Protein AF-A0A961CXP4-F1 (afdb_monomer)

Radius of gyration: 17.44 Å; Cα contacts (8 Å, |Δi|>4): 7; chains: 1; bounding box: 44×13×36 Å

Structure (mmCIF, N/CA/C/O backbone):
data_AF-A0A961CXP4-F1
#
_entry.id   AF-A0A961CXP4-F1
#
loop_
_atom_site.group_PDB
_atom_site.id
_atom_site.type_symbol
_atom_site.label_atom_id
_atom_site.label_alt_id
_atom_site.label_comp_id
_atom_site.label_asym_id
_atom_site.label_entity_id
_atom_site.label_seq_id
_atom_site.pdbx_PDB_ins_code
_atom_site.Cartn_x
_atom_site.Cartn_y
_atom_site.Cartn_z
_atom_site.occupancy
_atom_site.B_iso_or_equiv
_atom_site.auth_seq_id
_atom_site.auth_comp_id
_atom_site.auth_asym_id
_atom_site.auth_atom_id
_atom_site.pdbx_PDB_model_num
ATOM 1 N N . SER A 1 1 ? 2.422 -7.523 -1.678 1.00 58.72 1 SER A N 1
ATOM 2 C CA . SER A 1 1 ? 1.314 -6.544 -1.653 1.00 58.72 1 SER A CA 1
ATOM 3 C C . SER A 1 1 ? 0.698 -6.374 -0.269 1.00 58.72 1 SER A C 1
ATOM 5 O O . SER A 1 1 ? 0.098 -5.336 -0.041 1.00 58.72 1 SER A O 1
ATOM 7 N N . ASP A 1 2 ? 0.842 -7.343 0.644 1.00 74.75 2 ASP A N 1
ATOM 8 C CA . ASP A 1 2 ? 0.151 -7.323 1.945 1.00 74.75 2 ASP A CA 1
ATOM 9 C C . ASP A 1 2 ? 0.921 -6.586 3.060 1.00 74.75 2 ASP A C 1
ATOM 11 O O . ASP A 1 2 ? 0.327 -6.017 3.963 1.00 74.75 2 ASP A O 1
ATOM 15 N N . GLU A 1 3 ? 2.252 -6.504 2.978 1.00 85.81 3 GLU A N 1
ATOM 16 C CA . GLU A 1 3 ? 3.074 -5.942 4.064 1.00 85.81 3 GLU A CA 1
ATOM 17 C C . GLU A 1 3 ? 2.725 -4.493 4.425 1.00 85.81 3 GLU A C 1
ATOM 19 O O . GLU A 1 3 ? 2.672 -4.155 5.604 1.00 85.81 3 GLU A O 1
ATOM 24 N N . VAL A 1 4 ? 2.420 -3.657 3.428 1.00 88.94 4 VAL A N 1
ATOM 25 C CA . VAL A 1 4 ? 2.014 -2.258 3.644 1.00 88.94 4 VAL A CA 1
ATOM 26 C C . VAL A 1 4 ? 0.651 -2.176 4.333 1.00 88.94 4 VAL A C 1
ATOM 28 O O . VAL A 1 4 ? 0.453 -1.355 5.224 1.00 88.94 4 VAL A O 1
ATOM 31 N N . VAL A 1 5 ? -0.292 -3.042 3.951 1.00 90.50 5 VAL A N 1
ATOM 32 C CA . VAL A 1 5 ? -1.616 -3.101 4.587 1.00 90.50 5 VAL A CA 1
ATOM 33 C C . VAL A 1 5 ? -1.469 -3.583 6.027 1.00 90.50 5 VAL A C 1
ATOM 35 O O . VAL A 1 5 ? -2.022 -2.968 6.937 1.00 90.50 5 VAL A O 1
ATOM 38 N N . ALA A 1 6 ? -0.670 -4.626 6.248 1.00 91.81 6 ALA A N 1
ATOM 39 C CA . ALA A 1 6 ? -0.374 -5.148 7.574 1.00 91.81 6 ALA A CA 1
ATOM 40 C C . ALA A 1 6 ? 0.301 -4.105 8.479 1.00 91.81 6 ALA A C 1
ATOM 42 O O . ALA A 1 6 ? -0.027 -4.028 9.662 1.00 91.81 6 ALA A O 1
ATOM 43 N N . ASP A 1 7 ? 1.221 -3.299 7.945 1.00 94.19 7 ASP A N 1
ATOM 44 C CA . ASP A 1 7 ? 1.878 -2.224 8.694 1.00 94.19 7 ASP A CA 1
ATOM 45 C C . ASP A 1 7 ? 0.892 -1.118 9.087 1.00 94.19 7 ASP A C 1
ATOM 47 O O . ASP A 1 7 ? 0.801 -0.749 10.258 1.00 94.19 7 ASP A O 1
ATOM 51 N N . CYS A 1 8 ? 0.045 -0.697 8.144 1.00 92.06 8 CYS A N 1
ATOM 52 C CA . CYS A 1 8 ? -1.055 0.227 8.417 1.00 92.06 8 CYS A CA 1
ATOM 53 C C . CYS A 1 8 ? -1.996 -0.301 9.512 1.00 92.06 8 CYS A C 1
ATOM 55 O O . CYS A 1 8 ? -2.354 0.436 10.429 1.00 92.06 8 CYS A O 1
ATOM 57 N N . LEU A 1 9 ? -2.390 -1.578 9.454 1.00 92.94 9 LEU A N 1
ATOM 58 C CA . LEU A 1 9 ? -3.268 -2.179 10.464 1.00 92.94 9 LEU A CA 1
ATOM 59 C C . LEU A 1 9 ? -2.589 -2.271 11.839 1.00 92.94 9 LEU A C 1
ATOM 61 O O . LEU A 1 9 ? -3.243 -2.022 12.853 1.00 92.94 9 LEU A O 1
ATOM 65 N N . ARG A 1 10 ? -1.281 -2.569 11.888 1.00 93.69 10 ARG A N 1
ATOM 66 C CA . ARG A 1 10 ? -0.488 -2.539 13.129 1.00 93.69 10 ARG A CA 1
ATOM 67 C C . ARG A 1 10 ? -0.464 -1.140 13.741 1.00 93.69 10 ARG A C 1
ATOM 69 O O . ARG A 1 10 ? -0.686 -1.013 14.944 1.00 93.69 10 ARG A O 1
ATOM 76 N N . ALA A 1 11 ? -0.268 -0.105 12.925 1.00 95.44 11 ALA A N 1
ATOM 77 C CA . ALA A 1 11 ? -0.318 1.281 13.381 1.00 95.44 11 ALA A CA 1
ATOM 78 C C . ALA A 1 11 ? -1.703 1.640 13.946 1.00 95.44 11 ALA A C 1
ATOM 80 O O . ALA A 1 11 ? -1.795 2.107 15.078 1.00 95.44 11 ALA A O 1
ATOM 81 N N . LEU A 1 12 ? -2.786 1.330 13.223 1.00 93.38 12 LEU A N 1
ATOM 82 C CA . LEU A 1 12 ? -4.159 1.600 13.676 1.00 93.38 12 LEU A CA 1
ATOM 83 C C . LEU A 1 12 ? -4.486 0.923 15.014 1.00 93.38 12 LEU A C 1
ATOM 85 O O . LEU A 1 12 ? -5.090 1.549 15.888 1.00 93.38 12 LEU A O 1
ATOM 89 N N . LYS A 1 13 ? -4.051 -0.331 15.189 1.00 92.56 13 LYS A N 1
ATOM 90 C CA . LYS A 1 13 ? -4.222 -1.085 16.437 1.00 92.56 13 LYS A CA 1
ATOM 91 C C . LYS A 1 13 ? -3.446 -0.467 17.601 1.00 92.56 13 LYS A C 1
ATOM 93 O O . LYS A 1 13 ? -3.926 -0.510 18.730 1.00 92.56 13 LYS A O 1
ATOM 98 N N . ALA A 1 14 ? -2.258 0.075 17.337 1.00 95.19 14 ALA A N 1
ATOM 99 C CA . ALA A 1 14 ? -1.399 0.668 18.356 1.00 95.19 14 ALA A CA 1
ATOM 100 C C . ALA A 1 14 ? -1.852 2.073 18.781 1.00 95.19 14 ALA A C 1
ATOM 102 O O . ALA A 1 14 ? -1.690 2.427 19.947 1.00 95.19 14 ALA A O 1
ATOM 103 N N . THR A 1 15 ? -2.395 2.876 17.859 1.00 95.38 15 THR A N 1
ATOM 104 C CA . THR A 1 15 ? -2.625 4.311 18.104 1.00 95.38 15 THR A CA 1
ATOM 105 C C . THR A 1 15 ? -4.087 4.711 18.241 1.00 95.38 15 THR A C 1
ATOM 107 O O . THR A 1 15 ? -4.351 5.751 18.838 1.00 95.38 15 THR A O 1
ATOM 110 N N . GLN A 1 16 ? -5.030 3.945 17.681 1.00 90.50 16 GLN A N 1
ATOM 111 C CA . GLN A 1 16 ? -6.408 4.414 17.518 1.00 90.50 16 GLN A CA 1
ATOM 112 C C . GLN A 1 16 ? -7.429 3.583 18.297 1.00 90.50 16 GLN A C 1
ATOM 114 O O . GLN A 1 16 ? -8.067 4.102 19.210 1.00 90.50 16 GLN A O 1
ATOM 119 N N . ALA A 1 17 ? -7.624 2.317 17.917 1.00 89.94 17 ALA A N 1
ATOM 120 C CA . ALA A 1 17 ? -8.626 1.430 18.506 1.00 89.94 17 ALA A CA 1
ATOM 121 C C . ALA A 1 17 ? -8.447 -0.013 18.017 1.00 89.94 17 ALA A C 1
ATOM 123 O O . ALA A 1 17 ? -7.722 -0.284 17.057 1.00 89.94 17 ALA A O 1
ATOM 124 N N . ASP A 1 18 ? -9.177 -0.942 18.637 1.00 91.44 18 ASP A N 1
ATOM 125 C CA . ASP A 1 18 ? -9.373 -2.257 18.040 1.00 91.44 18 ASP A CA 1
ATOM 126 C C . ASP A 1 18 ? -10.293 -2.156 16.818 1.00 91.44 18 ASP A C 1
ATOM 128 O O . ASP A 1 18 ? -11.388 -1.597 16.902 1.00 91.44 18 ASP A O 1
ATOM 132 N N . VAL A 1 19 ? -9.849 -2.684 15.679 1.00 89.75 19 VAL A N 1
ATOM 133 C CA . VAL A 1 19 ? -10.556 -2.564 14.400 1.00 89.75 19 VAL A CA 1
ATOM 134 C C . VAL A 1 19 ? -10.726 -3.926 13.752 1.00 89.75 19 VAL A C 1
ATOM 136 O O . VAL A 1 19 ? -9.828 -4.766 13.758 1.00 89.75 19 VAL A O 1
ATOM 139 N N . LYS A 1 20 ? -11.887 -4.139 13.131 1.00 91.50 20 LYS A N 1
ATOM 140 C CA . LYS A 1 20 ? -12.132 -5.332 12.323 1.00 91.50 20 LYS A CA 1
ATOM 141 C C . LYS A 1 20 ? -11.725 -5.066 10.880 1.00 91.50 20 LYS A C 1
ATOM 143 O O . LYS A 1 20 ? -12.318 -4.222 10.211 1.00 91.50 20 LYS A O 1
ATOM 148 N N . PHE A 1 21 ? -10.762 -5.833 10.379 1.00 91.19 21 PHE A N 1
ATOM 149 C CA . PHE A 1 21 ? -10.440 -5.830 8.958 1.00 91.19 21 PHE A CA 1
ATOM 150 C C . PHE A 1 21 ? -11.449 -6.693 8.190 1.00 91.19 21 PHE A C 1
ATOM 152 O O . PHE A 1 21 ? -11.573 -7.889 8.439 1.00 91.19 21 PHE A O 1
ATOM 159 N N . LEU A 1 22 ? -12.193 -6.078 7.269 1.00 92.94 22 LEU A N 1
ATOM 160 C CA . LEU A 1 22 ? -13.227 -6.746 6.463 1.00 92.94 22 LEU A CA 1
ATOM 161 C C . LEU A 1 22 ? -12.714 -7.221 5.093 1.00 92.94 22 LEU A C 1
ATOM 163 O O . LEU A 1 22 ? -13.507 -7.619 4.243 1.00 92.94 22 LEU A O 1
ATOM 167 N N . GLY A 1 23 ? -11.397 -7.187 4.883 1.00 88.62 23 GLY A N 1
ATOM 168 C CA . GLY A 1 23 ? -10.764 -7.494 3.605 1.00 88.62 23 GLY A CA 1
ATOM 169 C C . GLY A 1 23 ? -10.641 -6.277 2.687 1.00 88.62 23 GLY A C 1
ATOM 170 O O . GLY A 1 23 ? -11.300 -5.250 2.861 1.00 88.62 23 GLY A O 1
ATOM 171 N N . SER A 1 24 ? -9.767 -6.398 1.691 1.00 85.94 24 SER A N 1
ATOM 172 C CA . SER A 1 24 ? -9.642 -5.423 0.607 1.00 85.94 24 SER A CA 1
ATOM 173 C C . SER A 1 24 ? -10.616 -5.774 -0.515 1.00 85.94 24 SER A C 1
ATOM 175 O O . SER A 1 24 ? -10.666 -6.918 -0.960 1.00 85.94 24 SER A O 1
ATOM 177 N N . TYR A 1 25 ? -11.368 -4.790 -1.002 1.00 85.81 25 TYR A N 1
ATOM 178 C CA . TYR A 1 25 ? -12.327 -4.963 -2.092 1.00 85.81 25 TYR A CA 1
ATOM 179 C C . TYR A 1 25 ? -12.077 -3.944 -3.213 1.00 85.81 25 TYR A C 1
ATOM 181 O O . TYR A 1 25 ? -11.493 -2.883 -2.968 1.00 85.81 25 TYR A O 1
ATOM 189 N N . PRO A 1 26 ? -12.490 -4.239 -4.460 1.00 81.44 26 PRO A N 1
ATOM 190 C CA . PRO A 1 26 ? -12.370 -3.289 -5.556 1.00 81.44 26 PRO A CA 1
ATOM 191 C C . PRO A 1 26 ? -13.101 -1.986 -5.229 1.00 81.44 26 PRO A C 1
ATOM 193 O O . PRO A 1 26 ? -14.269 -2.010 -4.847 1.00 81.44 26 PRO A O 1
ATOM 196 N N . ALA A 1 27 ? -12.430 -0.849 -5.421 1.00 80.38 27 ALA A N 1
ATOM 197 C CA . ALA A 1 27 ? -13.066 0.453 -5.261 1.00 80.38 27 ALA A CA 1
ATOM 198 C C . ALA A 1 27 ? -14.299 0.551 -6.177 1.00 80.38 27 ALA A C 1
ATOM 200 O O . ALA A 1 27 ? -14.191 0.378 -7.398 1.00 80.38 27 ALA A O 1
ATOM 201 N N . ALA A 1 28 ? -15.464 0.804 -5.577 1.00 73.94 28 ALA A N 1
ATOM 202 C CA . ALA A 1 28 ? -16.705 1.029 -6.301 1.00 73.94 28 ALA A CA 1
ATOM 203 C C . ALA A 1 28 ? -16.649 2.398 -6.997 1.00 73.94 28 ALA A C 1
ATOM 205 O O . ALA A 1 28 ? -16.327 3.408 -6.377 1.00 73.94 28 ALA A O 1
ATOM 206 N N . GLY A 1 29 ? -16.935 2.435 -8.298 1.00 79.81 29 GLY A N 1
ATOM 207 C CA . GLY A 1 29 ? -16.916 3.664 -9.092 1.00 79.81 29 GLY A CA 1
ATOM 208 C C . GLY A 1 29 ? -16.689 3.385 -10.575 1.00 79.81 29 GLY A C 1
ATOM 209 O O . GLY A 1 29 ? -16.058 2.389 -10.932 1.00 79.81 29 GLY A O 1
ATOM 210 N N . ARG A 1 30 ? -17.192 4.272 -11.448 1.00 78.81 30 ARG A N 1
ATOM 211 C CA . ARG A 1 30 ? -17.113 4.101 -12.915 1.00 78.81 30 ARG A CA 1
ATOM 212 C C . ARG A 1 30 ? -15.675 3.940 -13.415 1.00 78.81 30 ARG A C 1
ATOM 214 O O . ARG A 1 30 ? -15.427 3.155 -14.319 1.00 78.81 30 ARG A O 1
ATOM 221 N N . GLU A 1 31 ? -14.727 4.623 -12.783 1.00 83.75 31 GLU A N 1
ATOM 222 C CA . GLU A 1 31 ? -13.317 4.613 -13.190 1.00 83.75 31 GLU A CA 1
ATOM 223 C C . GLU A 1 31 ? -12.494 3.481 -12.557 1.00 83.75 31 GLU A C 1
ATOM 225 O O . GLU A 1 31 ? -11.315 3.322 -12.872 1.00 83.75 31 GLU A O 1
ATOM 230 N N . GLY A 1 32 ? -1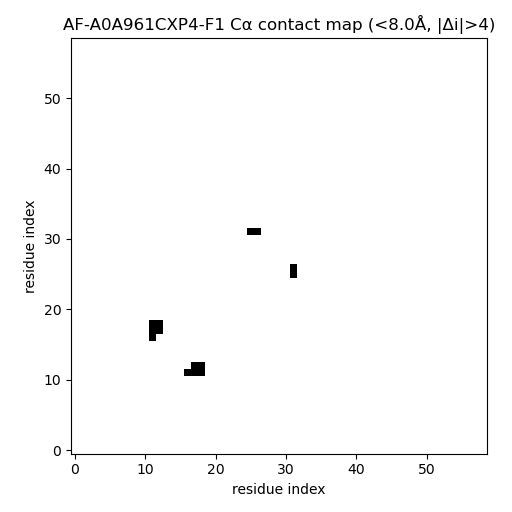3.081 2.674 -11.664 1.00 83.38 32 GLY A N 1
ATOM 231 C CA . GLY A 1 32 ? -12.335 1.676 -10.895 1.00 83.38 32 GLY A CA 1
ATOM 232 C C . GLY A 1 32 ? -11.647 0.626 -11.771 1.00 83.38 32 GLY A C 1
ATOM 233 O O . GLY A 1 32 ? -10.538 0.199 -11.457 1.00 83.38 32 GLY A O 1
ATOM 234 N N . ALA A 1 33 ? -12.276 0.220 -12.877 1.00 84.69 33 ALA A N 1
ATOM 235 C CA . ALA A 1 33 ? -11.682 -0.725 -13.821 1.00 84.69 33 ALA A CA 1
ATOM 236 C C . ALA A 1 33 ? -10.508 -0.106 -14.600 1.00 84.69 33 ALA A C 1
ATOM 238 O O . ALA A 1 33 ? -9.438 -0.712 -14.636 1.00 84.69 33 ALA A O 1
ATOM 239 N N . SER A 1 34 ? -10.682 1.108 -15.142 1.00 87.56 34 SER A N 1
ATOM 240 C CA . SER A 1 34 ? -9.636 1.822 -15.898 1.00 87.56 34 SER A CA 1
ATOM 241 C C . SER A 1 34 ? -8.399 2.060 -15.040 1.00 87.56 34 SER A C 1
ATOM 243 O O . SER A 1 34 ? -7.307 1.621 -15.385 1.00 87.56 34 SER A O 1
ATOM 245 N N . ARG A 1 35 ? -8.587 2.616 -13.836 1.00 87.94 35 ARG A N 1
ATOM 246 C CA . ARG A 1 35 ? -7.484 2.913 -12.911 1.00 87.94 35 ARG A CA 1
ATOM 247 C C . ARG A 1 35 ? -6.698 1.662 -12.508 1.00 87.94 35 ARG A C 1
ATOM 249 O O . ARG A 1 35 ? -5.485 1.731 -12.335 1.00 87.94 35 ARG A O 1
ATOM 256 N N . ARG A 1 36 ? -7.362 0.506 -12.361 1.00 86.50 36 ARG A N 1
ATOM 257 C CA . ARG A 1 36 ? -6.674 -0.770 -12.085 1.00 86.50 36 ARG A CA 1
ATOM 258 C C . ARG A 1 36 ? -5.866 -1.258 -13.282 1.00 86.50 36 ARG A C 1
ATOM 260 O O . ARG A 1 36 ? -4.754 -1.739 -13.081 1.00 86.50 36 ARG A O 1
ATOM 267 N N . ALA A 1 37 ? -6.407 -1.140 -14.493 1.00 89.38 37 ALA A N 1
ATOM 268 C CA . ALA A 1 37 ? -5.693 -1.514 -15.709 1.00 89.38 37 ALA A CA 1
ATOM 269 C C . ALA A 1 37 ? -4.447 -0.637 -15.905 1.00 89.38 37 ALA A C 1
ATOM 271 O O . ALA A 1 37 ? -3.350 -1.165 -16.073 1.00 89.38 37 ALA A O 1
ATOM 272 N N . GLU A 1 38 ? -4.594 0.682 -15.760 1.00 91.81 38 GLU A N 1
ATOM 273 C CA . GLU A 1 38 ? -3.495 1.653 -15.832 1.00 91.81 38 GLU A CA 1
ATOM 274 C C . GLU A 1 38 ? -2.417 1.376 -14.775 1.00 91.81 38 GLU A C 1
ATOM 276 O O . GLU A 1 38 ? -1.228 1.322 -15.086 1.00 91.81 38 GLU A O 1
ATOM 281 N N . ALA A 1 39 ? -2.814 1.139 -13.519 1.00 89.31 39 ALA A N 1
ATOM 282 C CA . ALA A 1 39 ? -1.872 0.795 -12.454 1.00 89.31 39 ALA A CA 1
ATOM 283 C C . ALA A 1 39 ? -1.141 -0.530 -12.734 1.00 89.31 39 ALA A C 1
ATOM 285 O O . ALA A 1 39 ? 0.063 -0.637 -12.492 1.00 89.31 39 ALA A O 1
ATOM 286 N N . GLY A 1 40 ? -1.850 -1.528 -13.270 1.00 91.88 40 GLY A N 1
ATOM 287 C CA . GLY A 1 40 ? -1.273 -2.806 -13.678 1.00 91.88 40 GLY A CA 1
ATOM 288 C C . GLY A 1 40 ? -0.237 -2.651 -14.792 1.00 91.88 40 GLY A C 1
ATOM 289 O O . GLY A 1 40 ? 0.861 -3.199 -14.678 1.00 91.88 40 GLY A O 1
ATOM 290 N N . GLN A 1 41 ? -0.556 -1.860 -15.820 1.00 96.25 41 GLN A N 1
ATOM 291 C CA . GLN A 1 41 ? 0.341 -1.564 -16.938 1.00 96.25 41 GLN A CA 1
ATOM 292 C C . GLN A 1 41 ? 1.610 -0.852 -16.461 1.00 96.25 41 GLN A C 1
ATOM 294 O O . GLN A 1 41 ? 2.712 -1.349 -16.687 1.00 96.25 41 GLN A O 1
ATOM 299 N N . ARG A 1 42 ? 1.462 0.227 -15.682 1.00 94.25 42 ARG A N 1
ATOM 300 C CA . ARG A 1 42 ? 2.600 0.951 -15.091 1.00 94.25 42 ARG A CA 1
ATOM 301 C C . ARG A 1 42 ? 3.468 0.053 -14.211 1.00 94.25 42 ARG A C 1
ATOM 303 O O . ARG A 1 42 ? 4.691 0.168 -14.212 1.00 94.25 42 ARG A O 1
ATOM 310 N N . GLY A 1 43 ? 2.849 -0.860 -13.462 1.00 93.00 43 GLY A N 1
ATOM 311 C CA . GLY A 1 4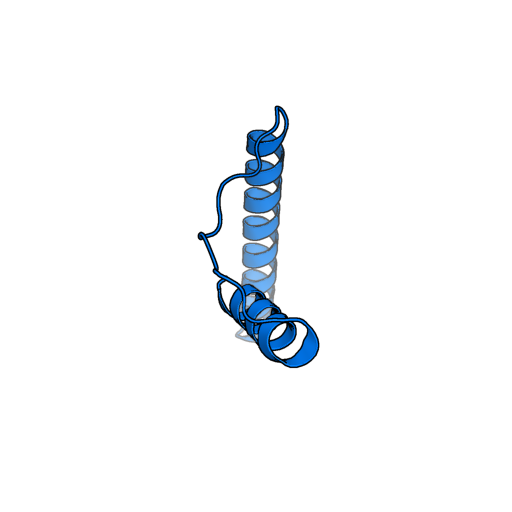3 ? 3.570 -1.839 -12.652 1.00 93.00 43 GLY A CA 1
ATOM 312 C C . GLY A 1 43 ? 4.360 -2.849 -13.490 1.00 93.00 43 GLY A C 1
ATOM 313 O O . GLY A 1 43 ? 5.462 -3.240 -13.107 1.00 93.00 43 GLY A O 1
ATOM 314 N N . ALA A 1 44 ? 3.823 -3.282 -14.633 1.00 96.50 44 ALA A N 1
ATOM 315 C CA . ALA A 1 44 ? 4.533 -4.155 -15.565 1.00 96.50 44 ALA A CA 1
ATOM 316 C C . ALA A 1 44 ? 5.730 -3.442 -16.211 1.00 96.50 44 ALA A C 1
ATOM 318 O O . ALA A 1 44 ? 6.831 -3.991 -16.197 1.00 96.50 44 ALA A O 1
ATOM 319 N N . GLU A 1 45 ? 5.540 -2.209 -16.679 1.00 97.62 45 GLU A N 1
ATOM 320 C CA . GLU A 1 45 ? 6.598 -1.374 -17.261 1.00 97.62 45 GLU A CA 1
ATOM 321 C C . GLU A 1 45 ? 7.736 -1.123 -16.268 1.00 97.62 45 GLU A C 1
ATOM 323 O O . GLU A 1 45 ? 8.905 -1.329 -16.593 1.00 97.62 45 GLU A O 1
ATOM 328 N N . ALA A 1 46 ? 7.404 -0.765 -15.024 1.00 96.75 46 ALA A N 1
ATOM 329 C CA . ALA A 1 46 ? 8.399 -0.556 -13.978 1.00 96.75 46 ALA A CA 1
ATOM 330 C C . ALA A 1 46 ? 9.217 -1.827 -13.699 1.00 96.75 46 ALA A C 1
ATOM 332 O O . ALA A 1 46 ? 10.438 -1.761 -13.572 1.00 96.75 46 ALA A 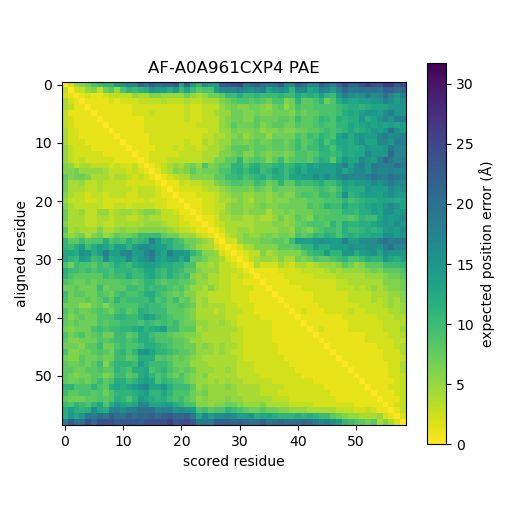O 1
ATOM 333 N N . ARG A 1 47 ? 8.568 -2.999 -13.638 1.00 97.31 47 ARG A N 1
ATOM 334 C CA . ARG A 1 47 ? 9.272 -4.280 -13.446 1.00 97.31 47 ARG A CA 1
ATOM 335 C C . ARG A 1 47 ? 10.185 -4.614 -14.619 1.00 97.31 47 ARG A C 1
ATOM 337 O O . ARG A 1 47 ? 11.313 -5.032 -14.382 1.00 97.31 47 ARG A O 1
ATOM 344 N N . ALA A 1 48 ? 9.720 -4.409 -15.850 1.00 97.81 48 ALA A N 1
ATOM 345 C CA . ALA A 1 48 ? 10.532 -4.622 -17.044 1.00 97.81 48 ALA A CA 1
ATOM 346 C C . ALA A 1 48 ? 11.772 -3.715 -17.042 1.00 97.81 48 ALA A C 1
ATOM 348 O O . ALA A 1 48 ? 12.878 -4.178 -17.303 1.00 97.81 48 ALA A O 1
ATOM 349 N N . TRP A 1 49 ? 11.606 -2.447 -16.657 1.00 97.62 49 TRP A N 1
ATOM 350 C CA . TRP A 1 49 ? 12.712 -1.500 -16.535 1.00 97.62 49 TRP A CA 1
ATOM 351 C C . TRP A 1 49 ? 13.726 -1.907 -15.456 1.00 97.62 49 TRP A C 1
ATOM 353 O O . TRP A 1 49 ? 14.928 -1.918 -15.719 1.00 97.62 49 TRP A O 1
ATOM 363 N N . VAL A 1 50 ? 13.262 -2.302 -14.263 1.00 97.50 50 VAL A N 1
ATOM 364 C CA . VAL A 1 50 ? 14.151 -2.799 -13.196 1.00 97.50 50 VAL A CA 1
ATOM 365 C C . VAL A 1 50 ? 14.896 -4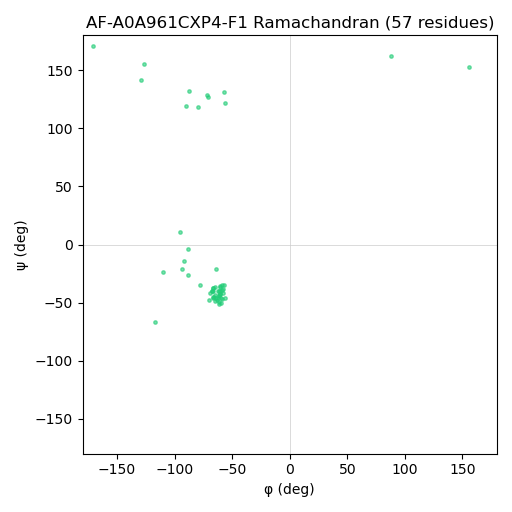.058 -13.640 1.00 97.50 50 VAL A C 1
ATOM 367 O O . VAL A 1 50 ? 16.078 -4.196 -13.333 1.00 97.50 50 VAL A O 1
ATOM 370 N N . GLN A 1 51 ? 14.235 -4.968 -14.359 1.00 97.75 51 GLN A N 1
ATOM 371 C CA . GLN A 1 51 ? 14.880 -6.183 -14.849 1.00 97.75 51 GLN A CA 1
ATOM 372 C C . GLN A 1 51 ? 15.979 -5.857 -15.864 1.00 97.75 51 GLN A C 1
ATOM 374 O O . GLN A 1 51 ? 17.114 -6.277 -15.674 1.00 97.75 51 GLN A O 1
ATOM 379 N N . ALA A 1 52 ? 15.684 -5.007 -16.850 1.00 97.31 52 ALA A N 1
ATOM 380 C CA . ALA A 1 52 ? 16.670 -4.577 -17.839 1.00 97.31 52 ALA A CA 1
ATOM 381 C C . ALA A 1 52 ? 17.894 -3.893 -17.200 1.00 97.31 52 ALA A C 1
ATOM 383 O O . ALA A 1 52 ? 19.018 -4.042 -17.676 1.00 97.31 52 ALA A O 1
ATOM 384 N N . LEU A 1 53 ? 17.702 -3.147 -16.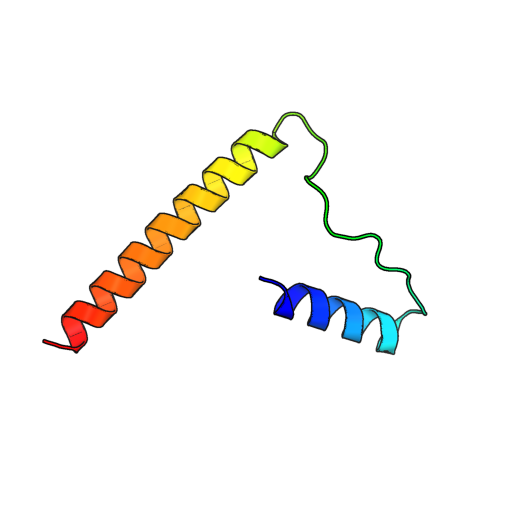106 1.00 97.19 53 LEU A N 1
ATOM 385 C CA . LEU A 1 53 ? 18.814 -2.575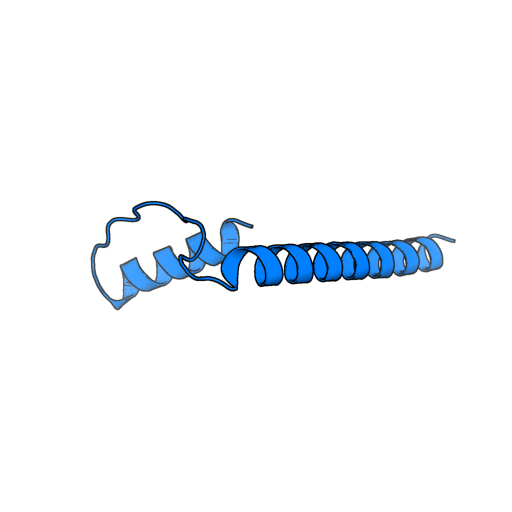 -15.343 1.00 97.19 53 LEU A CA 1
ATOM 386 C C . LEU A 1 53 ? 19.676 -3.637 -14.656 1.00 97.19 53 LEU A C 1
ATOM 388 O O . LEU A 1 53 ? 20.892 -3.487 -14.619 1.00 97.19 53 LEU A O 1
ATOM 392 N N . ARG A 1 54 ? 19.063 -4.686 -14.101 1.00 97.38 54 ARG A N 1
ATOM 393 C CA . ARG A 1 54 ? 19.790 -5.779 -13.439 1.00 97.38 54 ARG A CA 1
ATOM 394 C C . ARG A 1 54 ? 20.604 -6.597 -14.430 1.00 97.38 54 ARG A C 1
ATOM 396 O O . ARG A 1 54 ? 21.746 -6.931 -14.124 1.00 97.38 54 ARG A O 1
ATOM 403 N N . ASP A 1 55 ? 20.038 -6.857 -15.603 1.00 97.31 55 ASP A N 1
ATOM 404 C CA . ASP A 1 55 ? 20.703 -7.617 -16.662 1.00 97.31 55 ASP A CA 1
ATOM 405 C C . ASP A 1 55 ? 21.985 -6.895 -17.106 1.00 97.31 55 ASP A C 1
ATOM 407 O O . ASP A 1 55 ? 23.050 -7.495 -17.149 1.00 97.31 55 ASP A O 1
ATOM 411 N N . ARG A 1 56 ? 21.924 -5.568 -17.277 1.00 95.50 56 ARG A N 1
ATOM 412 C CA . ARG A 1 56 ? 23.084 -4.727 -17.628 1.00 95.50 56 ARG A CA 1
ATOM 413 C C . ARG A 1 56 ? 24.208 -4.674 -16.591 1.00 95.50 56 ARG A C 1
ATOM 415 O O . ARG A 1 56 ? 25.288 -4.207 -16.926 1.00 95.50 56 ARG A O 1
ATOM 422 N N . ILE A 1 57 ? 23.920 -4.990 -15.331 1.00 96.12 57 ILE A N 1
ATOM 423 C CA . ILE 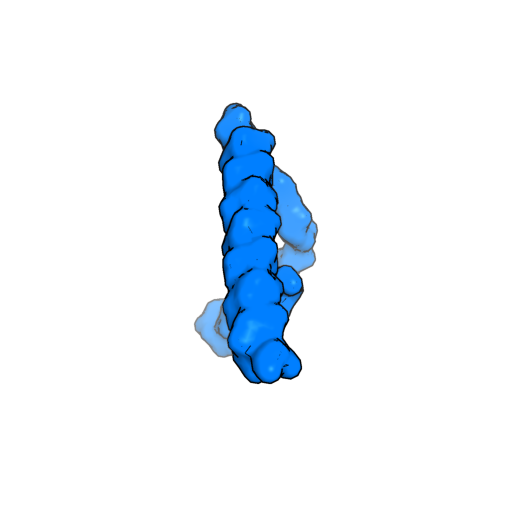A 1 57 ? 24.915 -4.989 -14.244 1.00 96.12 57 ILE A CA 1
ATOM 424 C C . ILE A 1 57 ? 25.516 -6.389 -14.065 1.00 96.12 57 ILE A C 1
ATOM 426 O O . ILE A 1 57 ? 26.573 -6.529 -13.456 1.00 96.12 57 ILE A O 1
ATOM 430 N N . SER A 1 58 ? 24.811 -7.420 -14.536 1.00 87.44 58 SER A N 1
ATOM 431 C CA . SER A 1 58 ? 25.233 -8.816 -14.406 1.00 87.44 58 SER A CA 1
ATOM 432 C C . SER A 1 58 ? 26.057 -9.305 -15.606 1.00 87.44 58 SER A C 1
ATOM 434 O O . SER A 1 58 ? 26.682 -10.356 -15.487 1.00 87.44 58 SER A O 1
ATOM 436 N N . ASP A 1 59 ? 26.052 -8.549 -16.710 1.00 60.12 59 ASP A N 1
ATOM 437 C CA . ASP A 1 59 ? 27.040 -8.589 -17.806 1.00 60.12 59 ASP A CA 1
ATOM 438 C C . ASP A 1 59 ? 28.320 -7.821 -17.428 1.00 60.12 59 ASP A C 1
ATOM 440 O O . ASP A 1 59 ? 29.427 -8.338 -17.708 1.00 60.12 59 ASP A O 1
#

Foldseek 3Di:
DCVVVVVVQVVCVVPPHDDDDPDDDQDDDPCSVVVVVVVVVVVVVVVVVVVVVVVVVVD

Secondary structure (DSSP, 8-state):
--HHHHHHHHHHHHHT---------PPPSTTHHHHHHHHHHHHHHHHHHHHHHHHHHH-

Mean predicted aligned error: 7.06 Å

Sequence (59 aa):
SDEVVADCLRALKATQADVKFLGSYPAAGREGASRRAEAGQRGAEARAWVQALRDRISD

Solvent-accessible surface area (backbone atoms only — not comparable to full-atom values): 3735 Å² total; per-residue (Å²): 131,58,67,66,56,53,50,51,52,52,49,41,54,74,74,74,46,92,76,86,84,86,74,91,75,82,67,85,60,93,57,40,65,58,56,49,51,53,52,49,52,54,52,50,53,53,50,52,52,54,47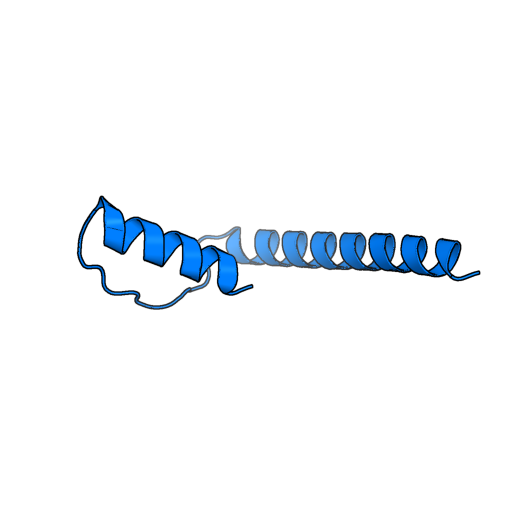,57,55,51,53,68,70,75,108

pL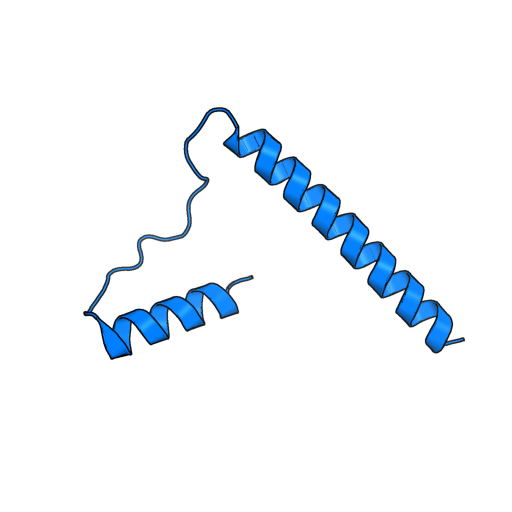DDT: mean 89.73, std 8.13, range [58.72, 97.81]